Protein AF-A0A817MWF1-F1 (afdb_monomer_lite)

Foldseek 3Di:
DVVVVVCVVCVVVVHNDDDDDDPDDDPPDPDDDDDDDQDAPQVVCVVVVVDDADDPDDSVNVCVVSDDDPDDPDPPDDDDDPVCVVVVVVVVVD

Sequence (94 aa):
MLIAELYRRVNLSGIFQGVNTAGALLPGAVSKCLYWHRSINIEKLLSVGFSQLGRRMTLEMMKKMYELPETTHVRGFRDMRESDIPKAFTLLTQ

pLDDT: mean 94.55, std 3.26, range [75.94, 98.12]

Secondary structure (DSSP, 8-state):
-HHHHHHHHHHHTT--------SSPPTT-----------S-HHHHHHTTSS-PPTT--HHHHHHHH---SS--STT-----GGGHHHHHHHH--

Structure (mmCIF, N/CA/C/O backbone):
data_AF-A0A817MWF1-F1
#
_entry.id   AF-A0A817MWF1-F1
#
loop_
_atom_site.group_PDB
_atom_site.id
_atom_site.type_symbol
_atom_site.label_atom_id
_atom_site.label_alt_id
_atom_site.label_comp_id
_atom_site.label_asym_id
_atom_site.label_entity_id
_atom_site.label_seq_id
_atom_site.pdbx_PDB_ins_code
_atom_site.Cartn_x
_atom_site.Cartn_y
_atom_site.Cartn_z
_atom_site.occupancy
_atom_site.B_iso_or_equiv
_atom_site.auth_seq_id
_atom_site.auth_comp_id
_atom_site.auth_asym_id
_atom_site.auth_atom_id
_atom_site.pdbx_PDB_model_num
ATOM 1 N N . MET A 1 1 ? -21.013 20.146 1.688 1.00 75.94 1 MET A N 1
ATOM 2 C CA . MET A 1 1 ? -19.615 19.665 1.824 1.00 75.94 1 MET A CA 1
ATOM 3 C C . MET A 1 1 ? -19.618 18.174 2.153 1.00 75.94 1 MET A C 1
ATOM 5 O O . MET A 1 1 ? -20.203 17.814 3.165 1.00 75.94 1 MET A O 1
ATOM 9 N N . LEU A 1 2 ? -18.976 17.322 1.342 1.00 95.81 2 LEU A N 1
ATOM 10 C CA . LEU A 1 2 ? -18.946 15.853 1.526 1.00 95.81 2 LEU A CA 1
ATOM 11 C C . LEU A 1 2 ? -18.370 15.411 2.884 1.00 95.81 2 LEU A C 1
ATOM 13 O O . LEU A 1 2 ? -18.922 14.532 3.535 1.00 95.81 2 LEU A O 1
ATOM 17 N N . ILE A 1 3 ? -17.296 16.064 3.334 1.00 94.06 3 ILE A N 1
ATOM 18 C CA . ILE A 1 3 ? -16.606 15.729 4.590 1.00 94.06 3 ILE A CA 1
ATOM 19 C C . ILE A 1 3 ? -17.522 15.936 5.809 1.00 94.06 3 ILE A C 1
ATOM 21 O O . ILE A 1 3 ? -17.566 15.096 6.699 1.00 94.06 3 ILE A O 1
ATOM 25 N N . ALA A 1 4 ? -18.298 17.023 5.834 1.00 95.81 4 ALA A N 1
ATOM 26 C CA . ALA A 1 4 ? -19.199 17.324 6.946 1.00 95.81 4 ALA A CA 1
ATOM 27 C C . ALA A 1 4 ? -20.341 16.298 7.072 1.00 95.81 4 ALA A C 1
ATOM 29 O O . ALA A 1 4 ? -20.698 15.900 8.177 1.00 95.81 4 ALA A O 1
ATOM 30 N N . GLU A 1 5 ? -20.884 15.829 5.945 1.00 97.62 5 GLU A N 1
ATOM 31 C CA . GLU A 1 5 ? -21.925 14.795 5.951 1.00 97.62 5 GLU A CA 1
ATOM 32 C C . GLU A 1 5 ? -21.378 13.432 6.396 1.00 97.62 5 GLU A C 1
ATOM 34 O O . GLU A 1 5 ? -22.055 12.711 7.128 1.00 97.62 5 GLU A O 1
ATOM 39 N N . LEU A 1 6 ? -20.139 13.096 6.018 1.00 96.19 6 LEU A N 1
ATOM 40 C CA . LEU A 1 6 ? -19.462 11.898 6.518 1.00 96.19 6 LEU A CA 1
ATOM 41 C C . LEU A 1 6 ? -19.340 11.945 8.049 1.00 96.19 6 LEU A C 1
ATOM 43 O O . LEU A 1 6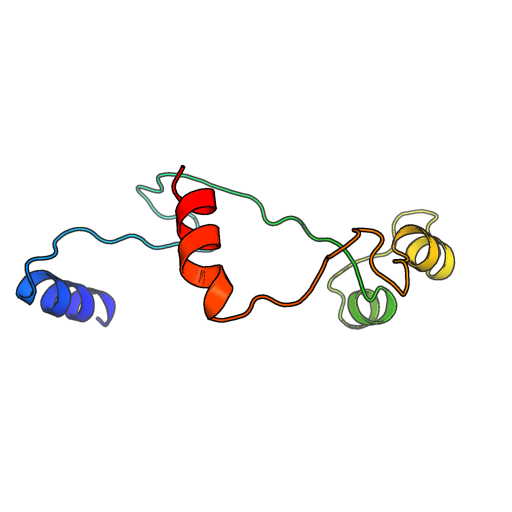 ? -19.771 11.008 8.720 1.00 96.19 6 LEU A O 1
ATOM 47 N N . TYR A 1 7 ? -18.838 13.057 8.599 1.00 96.56 7 TYR A N 1
ATOM 48 C CA . TYR A 1 7 ? -18.747 13.241 10.050 1.00 96.56 7 TYR A CA 1
ATOM 49 C C . TYR A 1 7 ? -20.114 13.125 10.731 1.00 96.56 7 TYR A C 1
ATOM 51 O O . TYR A 1 7 ? -20.224 12.450 11.750 1.00 96.56 7 TYR A O 1
ATOM 59 N N . ARG A 1 8 ? -21.179 13.696 10.151 1.00 97.50 8 ARG A N 1
ATOM 60 C CA . ARG A 1 8 ? -22.538 13.569 10.701 1.00 97.50 8 ARG A CA 1
ATOM 61 C C . ARG A 1 8 ? -22.984 12.105 10.800 1.00 97.50 8 ARG A C 1
ATOM 63 O O . ARG A 1 8 ? -23.504 11.704 11.838 1.00 97.50 8 ARG A O 1
ATOM 70 N N . ARG A 1 9 ? -22.782 11.304 9.748 1.00 97.31 9 ARG A N 1
ATOM 71 C CA . ARG A 1 9 ? -23.168 9.878 9.733 1.00 97.31 9 ARG A CA 1
ATOM 72 C C . ARG A 1 9 ? -22.374 9.048 10.740 1.00 97.31 9 ARG A C 1
ATOM 74 O O . ARG A 1 9 ? -22.967 8.237 11.442 1.00 97.31 9 ARG A O 1
ATOM 81 N N . VAL A 1 10 ? -21.064 9.276 10.831 1.00 97.50 10 VAL A N 1
ATOM 82 C CA . VAL A 1 10 ? -20.175 8.557 11.758 1.00 97.50 10 VAL A CA 1
ATOM 83 C C . VAL A 1 10 ? -20.505 8.917 13.214 1.00 97.50 10 VAL A C 1
ATOM 85 O O . VAL A 1 10 ? -20.675 8.019 14.041 1.00 97.50 10 VAL A O 1
ATOM 88 N N . ASN A 1 11 ? -20.762 10.197 13.497 1.00 97.75 11 ASN A N 1
ATOM 89 C CA . ASN A 1 11 ? -21.165 10.650 14.830 1.00 97.75 11 ASN A CA 1
ATOM 90 C C . ASN A 1 11 ? -22.514 10.054 15.270 1.00 97.75 11 ASN A C 1
ATOM 92 O O . ASN A 1 11 ? -22.672 9.704 16.436 1.00 97.75 11 ASN A O 1
ATOM 96 N N . LEU A 1 12 ? -23.476 9.877 14.354 1.00 98.12 12 LEU A N 1
ATOM 97 C CA . LEU A 1 12 ? -24.749 9.206 14.668 1.00 98.12 12 LEU A CA 1
ATOM 98 C C . LEU A 1 12 ? -24.591 7.715 15.000 1.00 98.12 12 LEU A C 1
ATOM 100 O O . LEU A 1 12 ? -25.454 7.159 15.672 1.00 98.12 12 LEU A O 1
ATOM 104 N N . SER A 1 13 ? -23.499 7.076 14.570 1.00 97.56 13 SER A N 1
ATOM 105 C CA . SER A 1 13 ? -23.146 5.707 14.979 1.00 97.56 13 SER A CA 1
ATOM 106 C C . SER A 1 13 ? -22.349 5.639 16.291 1.00 97.56 13 SER A C 1
ATOM 108 O O . SER A 1 13 ? -21.917 4.561 16.686 1.00 97.56 13 SER A O 1
ATOM 110 N N . GLY A 1 14 ? -22.146 6.776 16.970 1.00 97.69 14 GLY A N 1
ATOM 111 C CA . GLY A 1 14 ? -21.415 6.860 18.239 1.00 97.69 14 GLY A CA 1
ATOM 112 C C . GLY A 1 14 ? -19.888 6.850 18.104 1.00 97.69 14 GLY A C 1
ATOM 113 O O . GLY A 1 14 ? -19.189 6.702 19.104 1.00 97.69 14 GLY A O 1
ATOM 114 N N . ILE A 1 15 ? -19.356 7.012 16.891 1.00 97.62 15 ILE A N 1
ATOM 115 C CA . ILE A 1 15 ? -17.917 7.094 16.622 1.00 97.62 15 ILE A CA 1
ATOM 116 C C . ILE A 1 15 ? -17.556 8.567 16.422 1.00 97.62 15 ILE A C 1
ATOM 118 O O . ILE A 1 15 ? -18.184 9.251 15.623 1.00 97.62 15 ILE A O 1
ATOM 122 N N . PHE A 1 16 ? -16.533 9.054 17.125 1.00 96.81 16 PHE A N 1
ATOM 123 C CA . PHE A 1 16 ? -16.157 10.479 17.123 1.00 96.81 16 PHE A CA 1
ATOM 124 C C . PHE A 1 16 ? -14.699 10.731 16.715 1.00 96.81 16 PHE A C 1
ATOM 126 O O . PHE A 1 16 ? -14.235 11.869 16.718 1.00 96.81 16 PHE A O 1
ATOM 133 N N . GLN A 1 17 ? -13.964 9.672 16.375 1.00 94.69 17 GLN A N 1
ATOM 134 C CA . GLN A 1 17 ? -12.576 9.728 15.925 1.00 94.69 17 GLN A CA 1
ATOM 135 C C . GLN A 1 17 ? -12.478 9.161 14.511 1.00 94.69 17 GLN A C 1
ATOM 137 O O . GLN A 1 17 ? -13.219 8.252 14.140 1.00 94.69 17 GLN A O 1
ATOM 142 N N . GLY A 1 18 ? -11.550 9.698 13.723 1.00 92.50 18 GLY A N 1
ATOM 143 C CA . GLY A 1 18 ? -11.283 9.240 12.368 1.00 92.50 18 GLY A CA 1
ATOM 144 C C . GLY A 1 18 ? -9.789 9.206 12.097 1.00 92.50 18 GLY A C 1
ATOM 145 O O . GLY A 1 18 ? -9.035 10.021 12.624 1.00 92.50 18 GLY A O 1
ATOM 146 N N . VAL A 1 19 ? -9.373 8.264 11.256 1.00 94.50 19 VAL A N 1
ATOM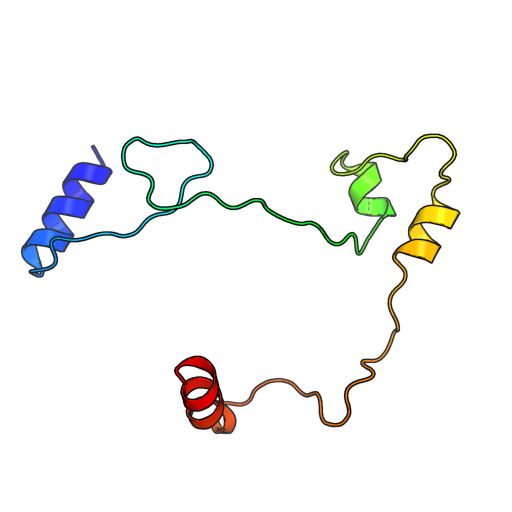 147 C CA . VAL A 1 19 ? -7.997 8.153 10.768 1.00 94.50 19 VAL A CA 1
ATOM 148 C C . VAL A 1 19 ? -8.034 8.271 9.254 1.00 94.50 19 VAL A C 1
ATOM 150 O O . VAL A 1 19 ? -8.830 7.605 8.591 1.00 94.50 19 VAL A O 1
ATOM 153 N N . ASN A 1 20 ? -7.186 9.133 8.702 1.00 93.38 20 ASN A N 1
ATOM 154 C CA . ASN A 1 20 ? -7.016 9.282 7.266 1.00 93.38 20 ASN A CA 1
ATOM 155 C C . ASN A 1 20 ? -5.535 9.457 6.915 1.00 93.38 20 ASN A C 1
ATOM 157 O O . ASN A 1 20 ? -4.692 9.734 7.767 1.00 93.38 20 ASN A O 1
ATOM 161 N N . THR A 1 21 ? -5.228 9.273 5.639 1.00 95.75 21 THR A N 1
ATOM 162 C CA . THR A 1 21 ? -3.926 9.590 5.061 1.00 95.75 21 THR A CA 1
ATOM 163 C C . THR A 1 21 ? -4.139 10.559 3.908 1.00 95.75 21 THR A C 1
ATOM 165 O O . THR A 1 21 ? -5.192 10.570 3.266 1.00 95.75 21 THR A O 1
ATOM 168 N N . ALA A 1 22 ? -3.154 11.413 3.657 1.00 95.12 22 ALA A N 1
ATOM 169 C CA . ALA A 1 22 ? -3.190 12.365 2.559 1.00 95.12 22 ALA A CA 1
ATOM 170 C C . ALA A 1 22 ? -1.794 12.499 1.950 1.00 95.12 22 ALA A C 1
ATOM 172 O O . ALA A 1 22 ? -0.792 12.436 2.659 1.00 95.12 22 ALA A O 1
ATOM 173 N N . GLY A 1 23 ? -1.735 12.712 0.633 1.00 93.94 23 GLY A N 1
ATOM 174 C CA . GLY A 1 23 ? -0.483 13.034 -0.062 1.00 93.94 23 GLY A CA 1
ATOM 175 C C . GLY A 1 23 ? -0.010 14.475 0.167 1.00 93.94 23 GLY A C 1
ATOM 176 O O . GLY A 1 23 ? 1.140 14.796 -0.111 1.00 93.94 23 GLY A O 1
ATOM 177 N N . ALA A 1 24 ? -0.888 15.342 0.682 1.00 92.25 24 ALA A N 1
ATOM 178 C CA . ALA A 1 24 ? -0.572 16.712 1.072 1.00 92.25 24 ALA A CA 1
ATOM 179 C C . ALA A 1 24 ? -0.401 16.821 2.593 1.00 92.25 24 ALA A C 1
ATOM 181 O O . ALA A 1 24 ? -1.026 16.083 3.356 1.00 92.25 24 ALA A O 1
ATOM 182 N N . LEU A 1 25 ? 0.417 17.778 3.040 1.00 91.62 25 LEU A N 1
ATOM 183 C CA . LEU A 1 25 ? 0.578 18.059 4.463 1.00 91.62 25 LEU A CA 1
ATOM 184 C C . LEU A 1 25 ? -0.665 18.772 5.009 1.00 91.62 25 LEU A C 1
ATOM 186 O O . LEU A 1 25 ? -0.948 19.904 4.624 1.00 91.62 25 LEU A O 1
ATOM 190 N N . LEU A 1 26 ? -1.366 18.122 5.938 1.00 92.25 26 LEU A N 1
ATOM 191 C CA . LEU A 1 26 ? -2.508 18.690 6.652 1.00 92.25 26 LEU A CA 1
ATOM 192 C C . LEU A 1 26 ? -2.114 19.105 8.083 1.00 92.25 26 LEU A C 1
ATOM 194 O O . LEU A 1 26 ? -1.248 18.461 8.690 1.00 92.25 26 LEU A O 1
ATOM 198 N N . PRO A 1 27 ? -2.740 20.151 8.653 1.00 9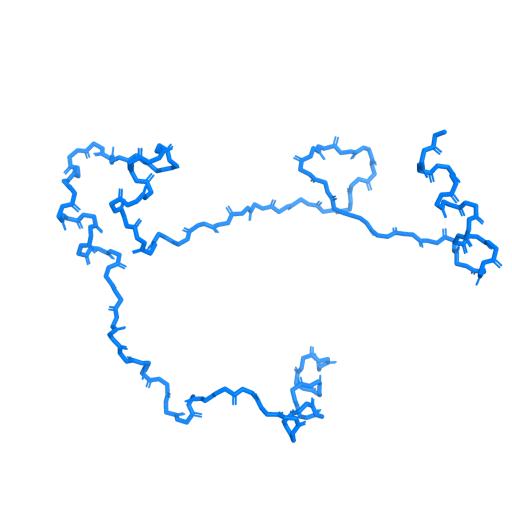2.75 27 PRO A N 1
ATOM 199 C CA . PRO A 1 27 ? -2.594 20.474 10.071 1.00 92.75 27 PRO A CA 1
ATOM 200 C C . PRO A 1 27 ? -3.007 19.290 10.959 1.00 92.75 27 PRO A C 1
ATOM 202 O O . PRO A 1 27 ? -4.019 18.646 10.697 1.00 92.75 27 PRO A O 1
ATOM 205 N N . GLY A 1 28 ? -2.234 19.004 12.011 1.00 90.56 28 GLY A N 1
ATOM 206 C CA . GLY A 1 28 ? -2.520 17.899 12.939 1.00 90.56 28 GLY A CA 1
ATOM 207 C C . GLY A 1 28 ? -2.056 16.512 12.473 1.00 90.56 28 GLY A C 1
ATOM 208 O O . GLY A 1 28 ? -2.455 15.513 13.064 1.00 90.56 28 GLY A O 1
ATOM 209 N N . ALA A 1 29 ? -1.218 16.425 11.434 1.00 92.31 29 ALA A N 1
ATOM 210 C CA . ALA A 1 29 ? -0.643 15.154 10.996 1.00 92.31 29 ALA A CA 1
ATOM 211 C C . ALA A 1 29 ? 0.183 14.485 12.113 1.00 92.31 29 ALA A C 1
ATOM 213 O O . ALA A 1 29 ? 1.146 15.065 12.613 1.00 92.31 29 ALA A O 1
ATOM 214 N N . VAL A 1 30 ? -0.177 13.246 12.460 1.00 95.50 30 VAL A N 1
ATOM 215 C CA . VAL A 1 30 ? 0.478 12.457 13.521 1.00 95.50 30 VAL A CA 1
ATOM 216 C C . VAL A 1 30 ? 1.831 11.899 13.068 1.00 95.50 30 VAL A C 1
ATOM 218 O O . VAL A 1 30 ? 2.760 11.797 13.862 1.00 95.50 30 VAL A O 1
ATOM 221 N N . SER A 1 31 ? 1.962 11.544 11.788 1.00 95.12 31 SER A N 1
ATOM 222 C CA . SER A 1 31 ? 3.194 10.990 11.221 1.00 95.12 31 SER A CA 1
ATOM 223 C C . SER A 1 31 ? 3.346 11.355 9.744 1.00 95.12 31 SER A C 1
ATOM 225 O O . SER A 1 31 ? 2.373 11.704 9.071 1.00 95.12 31 SER A O 1
ATOM 227 N N . LYS A 1 32 ? 4.582 11.275 9.243 1.00 94.25 32 LYS A N 1
ATOM 228 C CA . LYS A 1 32 ? 4.936 11.425 7.826 1.00 94.25 32 LYS A CA 1
ATOM 229 C C . LYS A 1 32 ? 5.839 10.268 7.425 1.00 94.25 32 LYS A C 1
ATOM 231 O O . LYS A 1 32 ? 6.789 9.949 8.137 1.00 94.25 32 LYS A O 1
ATOM 236 N N . CYS A 1 33 ? 5.570 9.674 6.270 1.00 94.12 33 CYS A N 1
ATOM 237 C CA . CYS A 1 33 ? 6.352 8.563 5.737 1.00 94.12 33 CYS A CA 1
ATOM 238 C C . CYS A 1 33 ? 6.646 8.796 4.254 1.00 94.12 33 CYS A C 1
ATOM 240 O O . CYS A 1 33 ? 5.902 9.498 3.569 1.00 94.12 33 CYS A O 1
ATOM 242 N N . LEU A 1 34 ? 7.734 8.203 3.766 1.00 95.81 34 LEU A N 1
ATOM 243 C CA . LEU A 1 34 ? 8.128 8.258 2.362 1.00 95.81 34 LEU A CA 1
ATOM 244 C C . LEU A 1 34 ? 7.786 6.937 1.677 1.00 95.81 34 LEU A C 1
ATOM 246 O O . LEU A 1 34 ? 7.982 5.864 2.251 1.00 95.81 34 LEU A O 1
ATOM 250 N N . TYR A 1 35 ? 7.309 7.021 0.438 1.00 95.31 35 TYR A N 1
ATOM 251 C CA . TYR A 1 35 ? 7.174 5.851 -0.417 1.00 95.31 35 TYR A CA 1
ATOM 252 C C . TYR A 1 35 ? 8.549 5.431 -0.933 1.00 95.31 35 TYR A C 1
ATOM 254 O O . TYR A 1 35 ? 9.319 6.254 -1.426 1.00 95.31 35 TYR A O 1
ATOM 262 N N . TRP A 1 36 ? 8.834 4.136 -0.844 1.00 95.56 36 TRP A N 1
ATOM 263 C CA . TRP A 1 36 ? 9.999 3.523 -1.469 1.00 95.56 36 TRP A CA 1
ATOM 264 C C . TRP A 1 36 ? 9.556 2.735 -2.695 1.00 95.56 36 TRP A C 1
ATOM 266 O O . TRP A 1 36 ? 8.512 2.082 -2.683 1.00 95.56 36 TRP A O 1
ATOM 276 N N . HIS 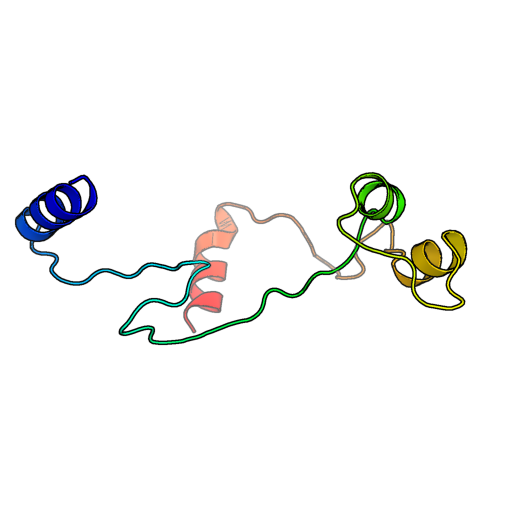A 1 37 ? 10.365 2.778 -3.751 1.00 94.62 37 HIS A N 1
ATOM 277 C CA . HIS A 1 37 ? 10.077 2.082 -5.000 1.00 94.62 37 HIS A CA 1
ATOM 278 C C . HIS A 1 37 ? 11.111 0.987 -5.254 1.00 94.62 37 HIS A C 1
ATOM 280 O O . HIS A 1 37 ? 12.317 1.234 -5.210 1.00 94.62 37 HIS A O 1
ATOM 286 N N . ARG A 1 38 ? 10.636 -0.224 -5.569 1.00 94.38 38 ARG A N 1
ATOM 287 C CA . ARG A 1 38 ? 11.450 -1.290 -6.158 1.00 94.38 38 ARG A CA 1
ATOM 288 C C . ARG A 1 38 ? 11.062 -1.434 -7.622 1.00 94.38 38 ARG A C 1
ATOM 290 O O . ARG A 1 38 ? 9.935 -1.807 -7.932 1.00 94.38 38 ARG A O 1
ATOM 297 N N . SER A 1 39 ? 11.994 -1.131 -8.515 1.00 94.38 39 SER A N 1
ATOM 298 C CA . SER A 1 39 ? 11.758 -1.229 -9.951 1.00 94.38 39 SER A CA 1
ATOM 299 C C . SER A 1 39 ? 11.727 -2.696 -10.380 1.00 94.38 39 SER A C 1
ATOM 301 O O . SER A 1 39 ? 12.669 -3.432 -10.103 1.00 94.38 39 SER A O 1
ATOM 303 N N . ILE A 1 40 ? 10.632 -3.108 -11.026 1.00 94.31 40 ILE A N 1
ATOM 304 C CA . ILE A 1 40 ? 10.422 -4.484 -11.508 1.00 94.31 40 ILE A CA 1
ATOM 305 C C . ILE A 1 40 ? 10.538 -4.522 -13.036 1.00 94.31 40 ILE A C 1
ATOM 307 O O . ILE A 1 40 ? 11.415 -5.180 -13.578 1.00 94.31 40 ILE A O 1
ATOM 311 N N . ASN A 1 41 ? 9.704 -3.750 -13.743 1.00 94.81 41 ASN A N 1
ATOM 312 C CA . ASN A 1 41 ? 9.754 -3.635 -15.203 1.00 94.81 41 ASN A CA 1
ATOM 313 C C . ASN A 1 41 ? 10.422 -2.318 -15.622 1.00 94.81 41 ASN A C 1
ATOM 315 O O . ASN A 1 41 ? 9.762 -1.286 -15.740 1.00 94.81 41 ASN A O 1
ATOM 319 N N . ILE A 1 42 ? 11.736 -2.353 -15.843 1.00 95.44 42 ILE A N 1
ATOM 320 C CA . ILE A 1 42 ? 12.533 -1.152 -16.135 1.00 95.44 42 ILE A CA 1
ATOM 321 C C . ILE A 1 42 ? 12.127 -0.487 -17.455 1.00 95.44 42 ILE A C 1
ATOM 323 O O . ILE A 1 42 ? 12.007 0.735 -17.505 1.00 95.44 42 ILE A O 1
ATOM 327 N N . GLU A 1 43 ? 11.869 -1.269 -18.505 1.00 93.94 43 GLU A N 1
ATOM 328 C CA . GLU A 1 43 ? 11.507 -0.739 -19.827 1.00 93.94 43 GLU A CA 1
ATOM 329 C C . GLU A 1 43 ? 10.230 0.091 -19.762 1.00 93.94 43 GLU A C 1
ATOM 331 O O . GLU A 1 43 ? 10.192 1.235 -20.223 1.00 93.94 43 GLU A O 1
ATOM 336 N N . LYS A 1 44 ? 9.198 -0.456 -19.109 1.00 95.81 44 LYS A N 1
ATOM 337 C CA . LYS A 1 44 ? 7.927 0.241 -18.940 1.00 95.81 44 LYS A CA 1
ATOM 338 C C . LYS A 1 44 ? 8.109 1.512 -18.118 1.00 95.81 44 LYS A C 1
ATOM 340 O O . LYS A 1 44 ? 7.624 2.561 -18.534 1.00 95.81 44 LYS A O 1
ATOM 345 N N . LEU A 1 45 ? 8.821 1.437 -16.991 1.00 96.12 45 LEU A N 1
ATOM 346 C CA . LEU A 1 45 ? 9.020 2.580 -16.090 1.00 96.12 45 LEU A CA 1
ATOM 347 C C . LEU A 1 45 ? 9.770 3.741 -16.760 1.00 96.12 45 LEU A C 1
ATOM 349 O O . LEU A 1 45 ? 9.461 4.897 -16.472 1.00 96.12 45 LEU A O 1
ATOM 353 N N . LEU A 1 46 ? 10.702 3.447 -17.670 1.00 94.44 46 LEU A N 1
ATOM 354 C CA . LEU A 1 46 ? 11.378 4.463 -18.480 1.00 94.44 46 LEU A CA 1
ATOM 355 C C . LEU A 1 46 ? 10.464 5.013 -19.584 1.00 94.44 46 LEU A C 1
ATOM 357 O O . LEU A 1 46 ? 10.395 6.226 -19.756 1.00 94.44 46 LEU A O 1
ATOM 361 N N . SER A 1 47 ? 9.721 4.150 -20.288 1.00 95.56 47 SER A N 1
ATOM 362 C CA . SER A 1 47 ? 8.840 4.565 -21.397 1.00 95.56 47 SER A CA 1
ATOM 363 C C . SER A 1 47 ? 7.748 5.555 -20.975 1.00 95.56 47 SER A C 1
ATOM 365 O O . SER A 1 47 ? 7.401 6.452 -21.737 1.00 95.56 47 SER A O 1
ATOM 367 N N . VAL A 1 48 ? 7.239 5.419 -19.746 1.00 97.00 48 VAL A N 1
ATOM 368 C CA . VAL A 1 48 ? 6.203 6.302 -19.183 1.00 97.00 48 VAL A CA 1
ATOM 369 C C . VAL A 1 48 ? 6.782 7.470 -18.377 1.00 97.00 48 VAL A C 1
ATOM 371 O O . VAL A 1 48 ? 6.023 8.261 -17.826 1.00 97.00 48 VAL A O 1
ATOM 374 N N . GLY A 1 49 ? 8.111 7.571 -18.261 1.00 94.25 49 GLY A N 1
ATOM 375 C CA . GLY A 1 49 ? 8.790 8.651 -17.539 1.00 94.25 49 GLY A CA 1
ATOM 376 C C . GLY A 1 49 ? 8.687 8.590 -16.011 1.00 94.25 49 GLY A C 1
ATOM 377 O O . GLY A 1 49 ? 8.966 9.586 -15.348 1.00 94.25 49 GLY A O 1
ATOM 378 N N . PHE A 1 50 ? 8.305 7.446 -15.431 1.00 95.50 50 PHE A N 1
ATOM 37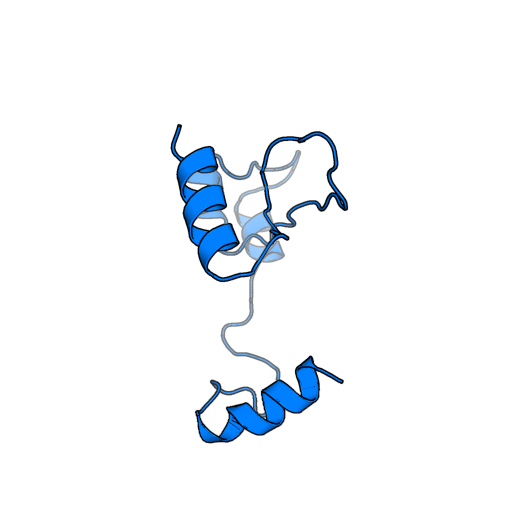9 C CA . PHE A 1 50 ? 8.245 7.277 -13.973 1.00 95.50 50 PHE A CA 1
ATOM 380 C C . PHE A 1 50 ? 9.644 7.192 -13.345 1.00 95.50 50 PHE A C 1
ATOM 382 O O . PHE A 1 50 ? 9.876 7.673 -12.238 1.00 95.50 50 PHE A O 1
ATOM 389 N N . SER A 1 51 ? 10.588 6.560 -14.042 1.00 92.62 51 SER A N 1
ATOM 390 C CA . SER A 1 51 ? 11.996 6.474 -13.643 1.00 92.62 51 SER A CA 1
ATOM 391 C C . SER A 1 51 ? 12.896 7.054 -14.729 1.00 92.62 51 SER A C 1
ATOM 393 O O . SER A 1 51 ? 12.473 7.234 -15.868 1.00 92.62 51 SER A O 1
ATOM 395 N N . GLN A 1 52 ? 14.149 7.345 -14.380 1.00 91.31 52 GLN A N 1
ATOM 396 C CA . GLN A 1 52 ? 15.148 7.896 -15.297 1.00 91.31 52 GLN A CA 1
ATOM 397 C C . GLN A 1 52 ? 16.458 7.115 -15.185 1.00 91.31 52 GLN A C 1
ATOM 399 O O . GLN A 1 52 ? 16.778 6.567 -14.128 1.00 91.31 52 GLN A O 1
ATOM 404 N N . LEU A 1 53 ? 17.230 7.074 -16.273 1.00 91.00 53 LEU A N 1
ATOM 405 C CA . LEU A 1 53 ? 18.567 6.485 -16.259 1.00 91.00 53 LEU A CA 1
ATOM 406 C C . LEU A 1 53 ? 19.547 7.421 -15.541 1.00 91.00 53 LEU A C 1
ATOM 408 O O . LEU A 1 53 ? 19.616 8.617 -15.823 1.00 91.00 53 LEU A O 1
ATOM 412 N N . GLY A 1 54 ? 20.324 6.860 -14.614 1.00 86.12 54 GLY A N 1
ATOM 413 C CA . GLY A 1 54 ? 21.403 7.582 -13.946 1.00 86.12 54 GLY A CA 1
ATOM 414 C C . GLY A 1 54 ? 22.540 7.954 -14.903 1.00 86.12 54 GLY A C 1
ATOM 415 O O . GLY A 1 54 ? 22.705 7.371 -15.977 1.00 86.12 54 GLY A O 1
ATOM 416 N N . ARG A 1 55 ? 23.388 8.907 -14.495 1.00 85.69 55 ARG A N 1
ATOM 417 C CA . ARG A 1 55 ? 24.601 9.257 -15.252 1.00 85.69 55 ARG A CA 1
ATOM 418 C C . ARG A 1 55 ? 25.490 8.011 -15.367 1.00 85.69 55 ARG A C 1
ATOM 420 O O . ARG A 1 55 ? 25.882 7.458 -14.347 1.00 85.69 55 ARG A O 1
ATOM 427 N N . ARG A 1 56 ? 25.829 7.606 -16.598 1.00 91.06 56 ARG A N 1
ATOM 428 C CA . ARG A 1 56 ? 26.612 6.393 -16.939 1.00 91.06 56 ARG A CA 1
ATOM 429 C C . ARG A 1 56 ? 25.883 5.048 -16.766 1.00 91.06 56 ARG A C 1
ATOM 431 O O . ARG A 1 56 ? 26.539 4.014 -16.817 1.00 91.06 56 ARG A O 1
ATOM 438 N N . MET A 1 57 ? 24.560 5.037 -16.601 1.00 92.81 57 MET A N 1
ATOM 439 C CA . MET A 1 57 ? 23.769 3.800 -16.629 1.00 92.81 57 MET A CA 1
ATOM 440 C C . MET A 1 57 ? 23.181 3.558 -18.019 1.00 92.81 57 MET A C 1
ATOM 442 O O . MET A 1 57 ? 22.592 4.461 -18.610 1.00 92.81 57 MET A O 1
ATOM 446 N N . THR A 1 58 ? 23.296 2.327 -18.521 1.00 94.19 58 THR A N 1
ATOM 447 C CA . THR A 1 58 ? 22.556 1.870 -19.707 1.00 94.19 58 THR A CA 1
ATOM 448 C C . THR A 1 58 ? 21.292 1.116 -19.291 1.00 94.19 58 THR A C 1
ATOM 450 O O . THR A 1 58 ? 21.184 0.641 -18.156 1.00 94.19 58 THR A O 1
ATOM 453 N N . LEU A 1 59 ? 20.338 0.980 -20.218 1.00 92.62 59 LEU A N 1
ATOM 454 C CA . LEU A 1 59 ? 19.118 0.196 -20.007 1.00 92.62 59 LEU A CA 1
ATOM 455 C C . LEU A 1 59 ? 19.437 -1.241 -19.564 1.00 92.62 59 LEU A C 1
ATOM 457 O O . LEU A 1 59 ? 18.883 -1.718 -18.578 1.00 92.62 59 LEU A O 1
ATOM 461 N N . GLU A 1 60 ? 20.374 -1.895 -20.249 1.00 93.81 60 GLU A N 1
ATOM 462 C CA . GLU A 1 60 ? 20.767 -3.282 -19.977 1.00 93.81 60 GLU A CA 1
ATOM 463 C C . GLU A 1 60 ? 21.437 -3.447 -18.606 1.00 93.81 60 GLU A C 1
ATOM 465 O O . GLU A 1 60 ? 21.136 -4.389 -17.873 1.00 93.81 60 GLU A O 1
ATOM 470 N N . MET A 1 61 ? 22.279 -2.490 -18.196 1.00 94.19 61 MET A N 1
ATOM 471 C CA . MET A 1 61 ? 22.863 -2.488 -16.848 1.00 94.19 61 MET A CA 1
ATOM 472 C C . MET A 1 61 ? 21.786 -2.356 -15.768 1.00 94.19 61 MET A C 1
ATOM 474 O O . MET A 1 61 ? 21.856 -3.028 -14.739 1.00 94.19 61 MET A O 1
ATOM 478 N N . MET A 1 62 ? 20.790 -1.494 -15.994 1.00 93.38 62 MET A N 1
ATOM 479 C CA . MET A 1 62 ? 19.698 -1.290 -15.045 1.00 93.38 62 MET A CA 1
ATOM 480 C C . MET A 1 62 ? 18.797 -2.526 -14.965 1.00 93.38 62 MET A C 1
ATOM 482 O O . MET A 1 62 ? 18.491 -2.970 -13.863 1.00 93.38 62 MET A O 1
ATOM 486 N N . LYS A 1 63 ? 18.431 -3.132 -16.101 1.00 94.00 63 LYS A N 1
ATOM 487 C CA . LYS A 1 63 ? 17.672 -4.393 -16.132 1.00 94.00 63 LYS A CA 1
ATOM 488 C C . LYS A 1 63 ? 18.364 -5.486 -15.328 1.00 94.00 63 LYS A C 1
ATOM 490 O O . LYS A 1 63 ? 17.745 -6.042 -14.432 1.00 94.00 63 LYS A O 1
ATOM 495 N N . LYS A 1 64 ? 19.657 -5.715 -15.577 1.00 94.25 64 LYS A N 1
ATOM 496 C CA . LYS A 1 64 ? 20.448 -6.723 -14.860 1.00 94.25 64 LYS A CA 1
ATOM 497 C C . LYS A 1 64 ? 20.540 -6.448 -13.356 1.00 94.25 64 LYS A C 1
ATOM 499 O O . LYS A 1 64 ? 20.502 -7.366 -12.550 1.00 94.25 64 LYS A O 1
ATOM 504 N N . MET A 1 65 ? 20.652 -5.180 -12.954 1.00 93.50 65 MET A N 1
ATOM 505 C CA . MET A 1 65 ? 20.693 -4.798 -11.535 1.00 93.50 65 MET A CA 1
ATOM 506 C C . MET A 1 65 ? 19.369 -5.078 -10.805 1.00 93.50 65 MET A C 1
ATOM 508 O O . MET A 1 65 ? 19.372 -5.408 -9.616 1.00 93.50 65 MET A O 1
ATOM 512 N N . TYR A 1 66 ? 18.239 -4.904 -11.493 1.00 94.25 66 TYR A N 1
ATOM 513 C CA . TYR A 1 66 ? 16.901 -5.087 -10.924 1.00 94.25 66 TYR A CA 1
ATOM 514 C C . TYR A 1 66 ? 16.278 -6.453 -11.226 1.00 94.25 66 TYR A C 1
ATOM 516 O O . TYR A 1 66 ? 15.157 -6.703 -10.782 1.00 94.25 66 TYR A O 1
ATOM 524 N N . GLU A 1 67 ? 17.007 -7.322 -11.923 1.00 94.31 67 GLU A N 1
ATOM 525 C CA . GLU A 1 67 ? 16.586 -8.672 -12.276 1.00 94.31 67 GLU A CA 1
ATOM 526 C C . GLU A 1 67 ? 16.182 -9.468 -11.029 1.00 94.31 67 GLU A C 1
ATOM 528 O O . GLU A 1 67 ? 16.791 -9.357 -9.959 1.00 94.31 67 GLU A O 1
ATOM 533 N N . LEU A 1 68 ? 15.104 -10.238 -11.165 1.00 94.75 68 LEU A N 1
ATOM 534 C CA . LEU A 1 68 ? 14.562 -11.081 -10.110 1.00 94.75 68 LEU A CA 1
ATOM 535 C C . LEU A 1 68 ? 14.612 -12.549 -10.549 1.00 94.75 68 LEU A C 1
ATOM 537 O O . LEU A 1 68 ? 14.432 -12.826 -11.733 1.00 94.75 68 LEU A O 1
ATOM 541 N N . PRO A 1 69 ? 14.812 -13.489 -9.610 1.00 94.50 69 PRO A N 1
ATOM 542 C CA . PRO A 1 69 ? 14.701 -14.916 -9.893 1.00 94.50 69 PRO A CA 1
ATOM 543 C C . PRO A 1 69 ? 13.305 -15.290 -10.406 1.00 94.50 69 PRO A C 1
ATOM 545 O O . PRO A 1 69 ? 12.305 -14.742 -9.940 1.00 94.50 69 PRO A O 1
ATOM 548 N N . GLU A 1 70 ? 13.229 -16.282 -11.295 1.00 92.75 70 GLU A N 1
ATOM 549 C CA . GLU A 1 70 ? 11.948 -16.806 -11.798 1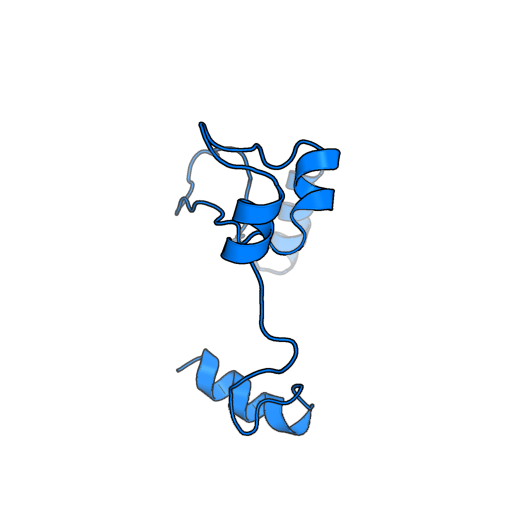.00 92.75 70 GLU A CA 1
ATOM 550 C C . GLU A 1 70 ? 11.144 -17.536 -10.713 1.00 92.75 70 GLU A C 1
ATOM 552 O O . GLU A 1 70 ? 9.915 -17.506 -10.708 1.00 92.75 70 GLU A O 1
ATOM 557 N N . THR A 1 71 ? 11.836 -18.182 -9.771 1.00 92.81 71 THR A N 1
ATOM 558 C CA . THR A 1 71 ? 11.221 -18.959 -8.689 1.00 92.81 71 THR A CA 1
ATOM 559 C C . THR A 1 71 ? 11.617 -18.421 -7.324 1.00 92.81 71 THR A C 1
ATOM 561 O O . THR A 1 71 ? 12.777 -18.083 -7.083 1.00 92.81 71 THR A O 1
ATOM 564 N N . THR A 1 72 ? 10.673 -18.419 -6.387 1.00 94.00 72 THR A N 1
ATOM 565 C CA . THR A 1 72 ? 10.922 -18.019 -5.000 1.00 94.00 72 THR A CA 1
ATOM 566 C C . THR A 1 72 ? 11.896 -18.970 -4.305 1.00 94.00 72 THR A C 1
ATOM 568 O O . THR A 1 72 ? 11.733 -20.186 -4.369 1.00 94.00 72 THR A O 1
ATOM 571 N N . HIS A 1 73 ? 12.853 -18.428 -3.553 1.00 93.44 73 HIS A N 1
ATOM 572 C CA . HIS A 1 73 ? 13.830 -19.234 -2.808 1.00 93.44 73 HIS A CA 1
ATOM 573 C C . HIS A 1 73 ? 13.307 -19.788 -1.472 1.00 93.44 73 HIS A C 1
ATOM 575 O O . HIS A 1 73 ? 13.927 -20.667 -0.876 1.00 93.44 73 HIS A O 1
ATOM 581 N N . VAL A 1 74 ? 12.186 -19.267 -0.967 1.00 95.12 74 VAL A N 1
ATOM 582 C CA . VAL A 1 74 ? 11.680 -19.605 0.368 1.00 95.12 74 VAL A CA 1
ATOM 583 C C . VAL A 1 74 ? 10.958 -20.954 0.334 1.00 95.12 74 VAL A C 1
ATOM 585 O O . VAL A 1 74 ? 9.903 -21.103 -0.283 1.00 95.12 74 VAL A O 1
ATOM 588 N N . ARG A 1 75 ? 11.517 -21.956 1.023 1.00 94.94 75 ARG A N 1
ATOM 589 C CA . ARG A 1 75 ? 10.928 -23.301 1.106 1.00 94.94 75 ARG A CA 1
ATOM 590 C C . ARG A 1 75 ? 9.566 -23.252 1.797 1.00 94.94 75 ARG A C 1
ATOM 592 O O . ARG A 1 75 ? 9.442 -22.721 2.895 1.00 94.94 75 ARG A O 1
ATOM 599 N N . GLY A 1 76 ? 8.564 -23.873 1.177 1.00 93.38 76 GLY A N 1
ATOM 600 C CA . GLY A 1 76 ? 7.201 -23.909 1.713 1.00 93.38 76 GLY A CA 1
ATOM 601 C C . GLY A 1 76 ? 6.424 -22.606 1.520 1.00 93.38 76 GLY A C 1
ATOM 602 O O . GLY A 1 76 ? 5.309 -22.505 2.030 1.00 93.38 76 GLY A O 1
ATOM 603 N N . PHE A 1 77 ? 6.978 -21.634 0.782 1.00 95.44 77 PHE A N 1
ATOM 604 C CA . PHE A 1 77 ? 6.233 -20.456 0.360 1.00 95.44 77 PHE A CA 1
ATOM 605 C C . PHE A 1 77 ? 5.105 -20.877 -0.579 1.00 95.44 77 PHE A C 1
ATOM 607 O O . PHE A 1 77 ? 5.325 -21.543 -1.591 1.00 95.44 77 PHE A O 1
ATOM 614 N N . ARG A 1 78 ? 3.885 -20.532 -0.189 1.00 95.38 78 ARG A N 1
ATOM 615 C CA . ARG A 1 78 ? 2.658 -20.830 -0.918 1.00 95.38 78 ARG A CA 1
ATOM 616 C C . ARG A 1 78 ? 1.640 -19.741 -0.636 1.00 95.38 78 ARG A C 1
ATOM 618 O O . ARG A 1 78 ? 1.729 -19.069 0.393 1.00 95.38 78 ARG A O 1
ATOM 625 N N . ASP A 1 79 ? 0.635 -19.655 -1.491 1.00 96.44 79 ASP A N 1
ATOM 626 C CA . ASP A 1 79 ? -0.491 -18.758 -1.271 1.00 96.44 79 ASP A CA 1
ATOM 627 C C . ASP A 1 79 ? -1.226 -19.089 0.032 1.00 96.44 79 ASP A C 1
ATOM 629 O O . ASP A 1 79 ? -1.323 -20.251 0.464 1.00 96.44 79 ASP A O 1
ATOM 633 N N . MET A 1 80 ? -1.738 -18.035 0.660 1.00 97.38 80 MET A N 1
ATOM 634 C CA . MET A 1 80 ? -2.532 -18.121 1.876 1.00 97.38 80 MET A CA 1
ATOM 635 C C . MET A 1 80 ? -3.877 -18.792 1.582 1.00 97.38 80 MET A C 1
ATOM 637 O O . MET A 1 80 ? -4.531 -18.486 0.586 1.00 97.38 80 MET A O 1
ATOM 641 N N . ARG A 1 81 ? -4.300 -19.702 2.462 1.00 97.75 81 ARG A N 1
ATOM 642 C CA . ARG A 1 81 ? -5.609 -20.366 2.407 1.00 97.75 81 ARG A CA 1
ATOM 643 C C . ARG A 1 81 ? -6.468 -19.924 3.586 1.00 97.75 81 ARG A C 1
ATOM 645 O O . ARG A 1 81 ? -5.944 -19.466 4.598 1.00 97.75 81 ARG A O 1
ATOM 652 N N . GLU A 1 82 ? -7.778 -20.138 3.500 1.00 97.88 82 GLU A N 1
ATOM 653 C CA . GLU A 1 82 ? -8.712 -19.793 4.585 1.00 97.88 82 GLU A CA 1
ATOM 654 C C . GLU A 1 82 ? -8.330 -20.443 5.924 1.00 97.88 82 GLU A C 1
ATOM 656 O O . GLU A 1 82 ? -8.398 -19.809 6.975 1.00 97.88 82 GLU A O 1
ATOM 661 N N . SER A 1 83 ? -7.815 -21.677 5.884 1.00 97.62 83 SER A N 1
ATOM 662 C CA . SER A 1 83 ? -7.322 -22.399 7.064 1.00 97.62 83 SER A CA 1
ATOM 663 C C . SER A 1 83 ? -6.153 -21.712 7.780 1.00 97.62 83 SER A C 1
ATOM 665 O O . SER A 1 83 ? -5.888 -22.008 8.944 1.00 97.62 83 SER A O 1
ATOM 667 N N . ASP A 1 84 ? -5.424 -20.830 7.094 1.00 97.69 84 ASP A N 1
ATOM 668 C CA . ASP A 1 84 ? -4.265 -20.130 7.649 1.00 97.69 84 ASP A CA 1
ATOM 669 C C . ASP A 1 84 ? -4.653 -18.831 8.364 1.00 97.69 84 ASP A C 1
ATOM 671 O O . ASP A 1 84 ? -3.844 -18.307 9.132 1.00 97.69 84 ASP A O 1
ATOM 675 N N . ILE A 1 85 ? -5.876 -18.322 8.150 1.00 97.88 85 ILE A N 1
ATOM 676 C CA . ILE A 1 85 ? -6.330 -17.024 8.676 1.00 97.88 85 ILE A CA 1
ATOM 677 C C . ILE A 1 85 ? -6.132 -16.915 10.194 1.00 97.88 85 ILE A C 1
ATOM 679 O O . ILE A 1 85 ? -5.510 -15.935 10.614 1.00 97.88 85 ILE A O 1
ATOM 683 N N . PRO A 1 86 ? -6.565 -17.888 11.029 1.00 97.75 86 PRO A N 1
ATOM 684 C CA . PRO A 1 86 ? -6.410 -17.758 12.476 1.00 97.75 86 PRO A CA 1
ATOM 685 C C . PRO A 1 86 ? -4.941 -17.620 12.889 1.00 97.75 86 PRO A C 1
ATOM 687 O O . PRO A 1 86 ? -4.603 -16.776 13.712 1.00 97.75 86 PRO A O 1
ATOM 690 N N . LYS A 1 87 ? -4.048 -18.398 12.264 1.00 97.31 87 LYS A N 1
ATOM 691 C CA . LYS A 1 87 ? -2.609 -18.369 12.564 1.00 97.31 87 LYS A CA 1
ATOM 692 C C . LYS A 1 87 ? -1.954 -17.069 12.099 1.00 97.31 87 LYS A C 1
ATOM 694 O O . LYS A 1 87 ? -1.142 -16.511 12.828 1.00 97.31 87 LYS A O 1
ATOM 699 N N . ALA A 1 88 ? -2.305 -16.587 10.907 1.00 97.00 88 ALA A N 1
ATOM 700 C CA . ALA A 1 88 ? -1.784 -15.332 10.373 1.00 97.00 88 ALA A CA 1
ATOM 701 C C . ALA A 1 88 ? -2.212 -14.130 11.227 1.00 97.00 88 ALA A C 1
ATOM 703 O O . ALA A 1 88 ? -1.379 -13.281 11.533 1.00 97.00 88 ALA A O 1
ATOM 704 N N . PHE A 1 89 ? -3.476 -14.097 11.668 1.00 97.56 89 PHE A N 1
ATOM 705 C CA . PHE A 1 89 ? -3.969 -13.073 12.589 1.00 97.56 89 PHE A CA 1
ATOM 706 C C . PHE A 1 89 ? -3.180 -13.090 13.899 1.00 97.56 89 PHE A C 1
ATOM 708 O O . PHE A 1 89 ? -2.617 -12.069 14.280 1.00 97.56 89 PHE A O 1
ATOM 715 N N . THR A 1 90 ? -3.042 -14.264 14.526 1.00 97.94 90 THR A N 1
ATOM 716 C CA . THR A 1 90 ? -2.270 -14.412 15.765 1.00 97.94 90 THR A CA 1
ATOM 717 C C . THR A 1 90 ? -0.809 -13.985 15.619 1.00 97.94 90 THR A C 1
ATOM 719 O O . THR A 1 90 ? -0.253 -13.472 16.580 1.00 97.94 90 THR A O 1
ATOM 722 N N . LEU A 1 91 ? -0.166 -14.186 14.464 1.00 97.19 91 LEU A N 1
ATOM 723 C CA . LEU A 1 91 ? 1.210 -13.722 14.233 1.00 97.19 91 LEU A CA 1
ATOM 724 C C . LEU A 1 91 ? 1.304 -12.208 14.005 1.00 97.19 91 LEU A C 1
ATOM 726 O O . LEU A 1 91 ? 2.290 -11.602 14.404 1.00 97.19 91 LEU A O 1
ATOM 730 N N . LEU A 1 92 ? 0.308 -11.603 13.352 1.00 97.56 92 LEU A N 1
ATOM 731 C CA . LEU A 1 92 ? 0.301 -10.171 13.042 1.00 97.56 92 LEU A CA 1
ATOM 732 C C . LEU A 1 92 ? -0.011 -9.303 14.269 1.00 97.56 92 LEU A C 1
ATOM 734 O O . LEU A 1 92 ? 0.459 -8.173 14.346 1.00 97.56 92 LEU A O 1
ATOM 738 N N . THR A 1 93 ? -0.834 -9.808 15.189 1.00 96.88 93 THR A N 1
ATOM 739 C CA . THR A 1 93 ? -1.282 -9.065 16.379 1.00 96.88 93 THR A CA 1
ATOM 740 C C . THR A 1 93 ? -0.453 -9.337 17.633 1.00 96.88 93 THR A C 1
ATOM 742 O O . THR A 1 93 ? -0.852 -8.894 18.709 1.00 96.88 93 THR A O 1
ATOM 745 N N . GLN A 1 94 ? 0.614 -10.130 17.521 1.00 82.50 94 GLN A N 1
ATOM 746 C CA . GLN A 1 94 ? 1.550 -10.385 18.620 1.00 82.50 94 GLN A CA 1
ATOM 747 C C . GLN A 1 94 ? 2.395 -9.157 18.954 1.00 82.50 94 GLN A C 1
ATOM 749 O O . GLN A 1 94 ? 2.699 -8.370 18.030 1.00 82.50 94 GLN A O 1
#

Radius of gyration: 22.1 Å; chains: 1; bounding box: 51×44×40 Å